Protein AF-A0A821MEV3-F1 (afdb_monomer_lite)

Radius of gyration: 13.6 Å; chains: 1; bounding box: 33×26×45 Å

Foldseek 3Di:
DDDPPPDDDDAQWDDDDPKTKHKFQAFLADDPQKDFAAPVVCAVCQVVLAQGWHPPHAHPDFFERGPDQFGQWGAAPVAPHSHTDDHPTTIDGCHNNRHRHHDIDNRHTYMMMGD

Sequence (115 aa):
TSAEITKKCPLNEVLYQTHCYYLDGVGGECPYGHSLGSEMVLSLIANSFMGLNYKTSISGNCCVVTSEKYSNYGINSVDQCNKQGPFTSVPSYNGGGCRNHTTKHPRQLTFCMSN

Structure (mmCIF, N/CA/C/O backbone):
data_AF-A0A821MEV3-F1
#
_entry.id   AF-A0A821MEV3-F1
#
loop_
_atom_site.group_PDB
_atom_site.id
_atom_site.type_symbol
_atom_site.label_atom_id
_atom_site.label_alt_id
_atom_site.label_comp_id
_atom_site.label_asym_id
_atom_site.label_entity_id
_atom_site.label_seq_id
_atom_site.pdbx_PDB_ins_code
_atom_site.Cartn_x
_atom_site.Cartn_y
_atom_site.Cartn_z
_atom_site.occupancy
_atom_site.B_iso_or_equiv
_atom_site.auth_seq_id
_atom_site.auth_comp_id
_atom_site.auth_asym_id
_atom_site.auth_atom_id
_atom_site.pdbx_PDB_model_num
ATOM 1 N N . THR A 1 1 ? -20.241 -4.501 33.750 1.00 45.28 1 THR A N 1
ATOM 2 C CA . THR A 1 1 ? -19.357 -5.264 32.846 1.00 45.28 1 THR A CA 1
ATOM 3 C C . THR A 1 1 ? -19.503 -4.647 31.475 1.00 45.28 1 THR A C 1
ATOM 5 O O . THR A 1 1 ? -20.523 -4.856 30.834 1.00 45.28 1 THR A O 1
ATOM 8 N N . SER A 1 2 ? -18.597 -3.748 31.099 1.00 45.00 2 SER A N 1
ATOM 9 C CA . SER A 1 2 ? -18.701 -3.016 29.833 1.00 45.00 2 SER A CA 1
ATOM 10 C C . SER A 1 2 ? -18.232 -3.928 28.707 1.00 45.00 2 SER A C 1
ATOM 12 O O . SER A 1 2 ? -17.103 -4.406 28.745 1.00 45.00 2 SER A O 1
ATOM 14 N N . ALA A 1 3 ? -19.110 -4.221 27.752 1.00 51.47 3 ALA A N 1
ATOM 15 C CA . ALA A 1 3 ? -18.745 -4.965 26.557 1.00 51.47 3 ALA A CA 1
ATOM 16 C C . ALA A 1 3 ? -17.746 -4.128 25.746 1.00 51.47 3 ALA A C 1
ATOM 18 O O . ALA A 1 3 ? -18.096 -3.051 25.262 1.00 51.47 3 ALA A O 1
ATOM 19 N N . GLU A 1 4 ? -16.507 -4.600 25.608 1.00 55.94 4 GLU A N 1
ATOM 20 C CA . GLU A 1 4 ? -15.604 -4.097 24.576 1.00 55.94 4 GLU A CA 1
ATOM 21 C C . GLU A 1 4 ? -16.243 -4.408 23.224 1.00 55.94 4 GLU A C 1
ATOM 23 O O . GLU A 1 4 ? -16.258 -5.550 22.763 1.00 55.94 4 GLU A O 1
ATOM 28 N N . ILE A 1 5 ? -16.819 -3.389 22.590 1.00 58.12 5 ILE A N 1
ATOM 29 C CA . ILE A 1 5 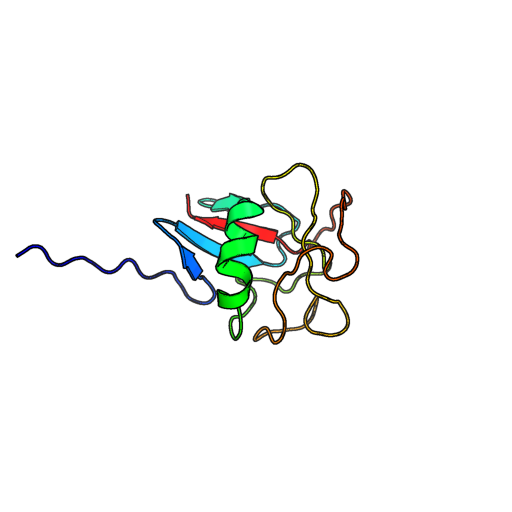? -17.195 -3.462 21.183 1.00 58.12 5 ILE A CA 1
ATOM 30 C C . ILE A 1 5 ? -15.879 -3.636 20.428 1.00 58.12 5 ILE A C 1
ATOM 32 O O . ILE A 1 5 ? -15.136 -2.674 20.239 1.00 58.12 5 ILE A O 1
ATOM 36 N N . THR A 1 6 ? -15.550 -4.870 20.042 1.00 66.62 6 THR A N 1
ATOM 37 C CA . THR A 1 6 ? -14.369 -5.148 19.227 1.00 66.62 6 THR A CA 1
ATOM 38 C C . THR A 1 6 ? -14.527 -4.376 17.921 1.00 66.62 6 THR A C 1
ATOM 40 O O . THR A 1 6 ? -15.353 -4.741 17.080 1.00 66.62 6 THR A O 1
ATOM 43 N N . LYS A 1 7 ? -13.786 -3.272 17.764 1.00 76.50 7 LYS A N 1
ATOM 44 C CA . LYS A 1 7 ? -13.789 -2.483 16.531 1.00 76.50 7 LYS A CA 1
ATOM 45 C C . LYS A 1 7 ? -13.411 -3.423 15.389 1.00 76.50 7 LYS A C 1
ATOM 47 O O . LYS A 1 7 ? -12.334 -4.007 15.404 1.00 76.50 7 LYS A O 1
ATOM 52 N N . LYS A 1 8 ? -14.310 -3.610 14.425 1.00 88.06 8 LYS A N 1
ATOM 53 C CA . LYS A 1 8 ? -14.033 -4.387 13.214 1.00 88.06 8 LYS A CA 1
ATOM 54 C C . LYS A 1 8 ? -13.806 -3.427 12.064 1.00 88.06 8 LYS A C 1
ATOM 56 O O . LYS A 1 8 ? -14.611 -2.521 11.855 1.00 88.06 8 LYS A O 1
ATOM 61 N N . CYS A 1 9 ? -12.723 -3.644 11.331 1.00 94.50 9 CYS A N 1
ATOM 62 C CA . CYS A 1 9 ? -12.511 -2.945 10.079 1.00 94.50 9 CYS A CA 1
ATOM 63 C C . CYS A 1 9 ? -13.374 -3.562 8.969 1.00 94.50 9 CYS A C 1
ATOM 65 O O . CYS A 1 9 ? -13.687 -4.757 9.027 1.00 94.50 9 CYS A O 1
ATOM 67 N N . PRO A 1 10 ? -13.787 -2.763 7.975 1.00 95.00 10 PRO A N 1
ATOM 68 C CA . PRO A 1 10 ? -14.448 -3.264 6.779 1.00 95.00 10 PRO A CA 1
ATOM 69 C C . PRO A 1 10 ? -13.617 -4.303 6.007 1.00 95.00 10 PRO A C 1
ATOM 71 O O . PRO A 1 10 ? -12.432 -4.514 6.258 1.00 95.00 10 PRO A O 1
ATOM 74 N N . LEU A 1 11 ? -14.244 -4.934 5.009 1.00 95.38 11 LEU A N 1
ATOM 75 C CA . LEU A 1 11 ? -13.575 -5.883 4.116 1.00 95.38 11 LEU A CA 1
ATOM 76 C C . LEU A 1 11 ? -12.337 -5.257 3.446 1.00 95.38 11 LEU A C 1
ATOM 78 O O . LEU A 1 11 ? -12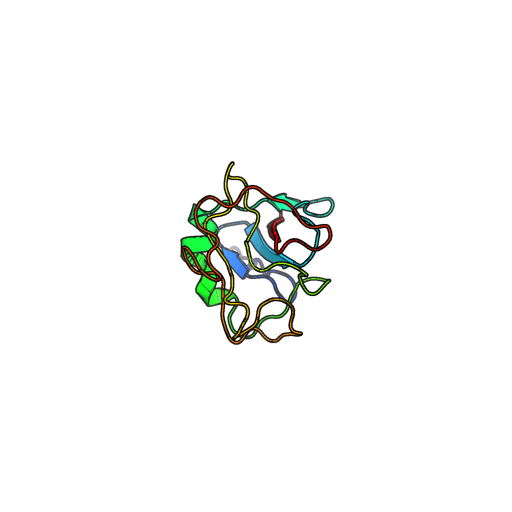.393 -4.103 3.005 1.00 95.38 11 LEU A O 1
ATOM 82 N N . ASN A 1 12 ? -11.281 -6.070 3.310 1.00 97.25 12 ASN A N 1
ATOM 83 C CA . ASN A 1 12 ? -9.972 -5.716 2.744 1.00 97.25 12 ASN A CA 1
ATOM 84 C C . ASN A 1 12 ? -9.184 -4.675 3.553 1.00 97.25 12 ASN A C 1
ATOM 86 O O . ASN A 1 12 ? -8.305 -4.007 3.015 1.00 97.25 12 ASN A O 1
ATOM 90 N N . GLU A 1 13 ? -9.484 -4.549 4.844 1.00 97.69 13 GLU A N 1
ATOM 91 C CA . GLU A 1 13 ? -8.773 -3.655 5.750 1.00 97.69 13 GLU A CA 1
ATOM 92 C C . GLU A 1 13 ? -8.190 -4.422 6.940 1.00 97.69 13 GLU A C 1
ATOM 94 O O . GLU A 1 13 ? -8.730 -5.435 7.386 1.00 97.69 13 GLU A O 1
ATOM 99 N N . VAL A 1 14 ? -7.089 -3.905 7.475 1.00 97.25 14 VAL A N 1
ATOM 100 C CA . VAL A 1 14 ? -6.387 -4.438 8.642 1.00 97.25 14 VAL A CA 1
ATOM 101 C C . VAL A 1 14 ? -6.565 -3.465 9.802 1.00 97.25 14 VAL A C 1
ATOM 103 O O . VAL A 1 14 ? -6.231 -2.287 9.680 1.00 97.25 14 VAL A O 1
ATOM 106 N N . LEU A 1 15 ? -7.064 -3.958 10.939 1.00 96.94 15 LEU A N 1
ATOM 107 C CA . LEU A 1 15 ? -7.083 -3.188 12.182 1.00 96.94 15 LEU A CA 1
ATOM 108 C C . LEU A 1 15 ? -5.681 -3.161 12.787 1.00 96.94 15 LEU A C 1
ATOM 110 O O . LEU A 1 15 ? -5.105 -4.213 13.066 1.00 96.94 15 LEU A O 1
ATOM 114 N N . TYR A 1 16 ? -5.171 -1.967 13.062 1.00 96.75 16 TYR A N 1
ATOM 115 C CA . TYR A 1 16 ? -3.980 -1.792 13.881 1.00 96.75 16 TYR A CA 1
ATOM 116 C C . TYR A 1 16 ? -4.162 -0.596 14.808 1.00 96.75 16 TYR A C 1
ATOM 118 O O . TYR A 1 16 ? -4.474 0.512 14.368 1.00 96.75 16 TYR A O 1
ATOM 126 N N . GLN A 1 17 ? -3.998 -0.835 16.111 1.00 91.94 17 GLN A N 1
ATOM 127 C CA . GLN A 1 17 ? -4.387 0.115 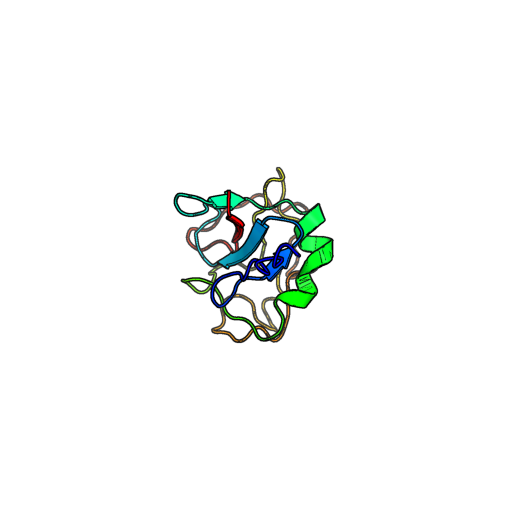17.155 1.00 91.94 17 GLN A CA 1
ATOM 128 C C . GLN A 1 17 ? -5.858 0.541 16.975 1.00 91.94 17 GLN A C 1
ATOM 130 O O . GLN A 1 17 ? -6.753 -0.302 16.955 1.00 91.94 17 GLN A O 1
ATOM 135 N N . THR A 1 18 ? -6.120 1.838 16.835 1.00 92.56 18 THR A N 1
ATOM 136 C CA . THR A 1 18 ? -7.461 2.409 16.690 1.00 92.56 18 THR A CA 1
ATOM 137 C C . THR A 1 18 ? -7.854 2.684 15.243 1.00 92.56 18 THR A C 1
ATOM 139 O O . THR A 1 18 ? -8.949 3.201 15.028 1.00 92.56 18 THR A O 1
ATOM 142 N N . HIS A 1 19 ? -7.028 2.338 14.252 1.00 96.50 19 HIS A N 1
ATOM 143 C CA . HIS A 1 19 ? -7.253 2.690 12.847 1.00 96.50 19 HIS A CA 1
ATOM 144 C C . HIS A 1 19 ? -7.339 1.458 11.944 1.00 96.50 19 HIS A C 1
ATOM 146 O O . HIS A 1 19 ? -6.769 0.404 12.235 1.00 96.50 19 HIS A O 1
ATOM 152 N N . CYS A 1 20 ? -8.069 1.607 10.843 1.00 97.62 20 CYS A N 1
ATOM 153 C CA . CYS A 1 20 ? -8.162 0.615 9.787 1.00 97.62 20 CYS A CA 1
ATOM 154 C C . CYS A 1 20 ? -7.292 1.033 8.609 1.00 97.62 20 CYS A C 1
ATOM 156 O O . CYS A 1 20 ? -7.320 2.191 8.191 1.00 97.62 20 CYS A O 1
ATOM 158 N N . TYR A 1 21 ? -6.516 0.086 8.099 1.00 98.56 21 TYR A N 1
ATOM 159 C CA . TYR A 1 21 ? -5.538 0.322 7.051 1.00 98.56 21 TYR A CA 1
ATOM 160 C C . TYR A 1 21 ? -5.827 -0.539 5.835 1.00 98.56 21 TYR A C 1
ATOM 162 O O . TYR A 1 21 ? -6.255 -1.683 5.976 1.00 98.56 21 TYR A O 1
ATOM 170 N N . TYR A 1 22 ? -5.537 -0.029 4.644 1.00 98.44 22 TYR A N 1
ATOM 171 C CA . TYR A 1 22 ? -5.678 -0.793 3.410 1.00 98.44 22 TYR A CA 1
ATOM 172 C C . TYR A 1 22 ? -4.699 -0.368 2.328 1.00 98.44 22 TYR A C 1
ATOM 174 O O . TYR A 1 22 ? -4.096 0.706 2.373 1.00 98.44 22 TYR A O 1
ATOM 182 N N . LEU A 1 23 ? -4.576 -1.246 1.336 1.00 98.12 23 LEU A N 1
ATOM 183 C CA . LEU A 1 23 ? -3.838 -1.015 0.106 1.00 98.12 23 LEU A CA 1
ATOM 184 C C . LEU A 1 23 ? -4.826 -0.767 -1.032 1.00 98.12 23 LEU A C 1
ATOM 186 O O . LEU A 1 23 ? -5.786 -1.523 -1.206 1.00 98.12 23 LEU A O 1
ATOM 190 N N . ASP A 1 24 ? -4.596 0.284 -1.813 1.00 97.44 24 ASP A N 1
ATOM 191 C CA . ASP A 1 24 ? -5.463 0.618 -2.944 1.00 97.44 24 ASP A CA 1
ATOM 192 C C . ASP A 1 24 ? -4.707 1.264 -4.109 1.00 97.44 24 ASP A C 1
ATOM 194 O O . ASP A 1 24 ? -3.618 1.811 -3.946 1.00 97.44 24 ASP A O 1
ATOM 198 N N . GLY A 1 25 ? -5.281 1.199 -5.306 1.00 96.62 25 GLY A N 1
ATOM 199 C CA . GLY A 1 25 ? -4.730 1.770 -6.536 1.00 96.62 25 GLY A CA 1
ATOM 200 C C . GLY A 1 25 ? -5.180 3.206 -6.807 1.00 96.62 25 GLY A C 1
ATOM 201 O O . GLY A 1 25 ? -5.560 3.503 -7.938 1.00 96.62 25 GLY A O 1
ATOM 202 N N . VAL A 1 26 ? -5.164 4.075 -5.791 1.00 96.50 26 VAL A N 1
ATOM 203 C CA . VAL A 1 26 ? -5.798 5.415 -5.798 1.00 96.50 26 VAL A CA 1
ATOM 204 C C . VAL A 1 26 ? -4.836 6.581 -6.061 1.00 96.50 26 VAL A C 1
ATOM 206 O O . VAL A 1 26 ? -5.129 7.727 -5.748 1.00 96.50 26 VAL A O 1
ATOM 209 N N . GLY A 1 27 ? -3.666 6.323 -6.646 1.00 95.12 27 GLY A N 1
ATOM 210 C CA . GLY A 1 27 ? -2.830 7.415 -7.165 1.00 95.12 27 GLY A CA 1
ATOM 211 C C . GLY A 1 27 ? -2.015 8.177 -6.117 1.00 95.12 27 GLY A C 1
ATOM 212 O O . GLY A 1 27 ? -1.416 9.202 -6.430 1.00 95.12 27 GLY A O 1
ATOM 213 N N . GLY A 1 28 ? -1.925 7.663 -4.891 1.00 94.62 28 GLY A N 1
ATOM 214 C CA . GLY A 1 28 ? -1.205 8.301 -3.791 1.00 94.62 28 GLY A CA 1
ATOM 215 C C . GLY A 1 28 ? -2.063 9.281 -2.995 1.00 94.62 28 GLY A C 1
ATOM 216 O O . GLY A 1 28 ? -1.507 10.046 -2.208 1.00 94.62 28 GLY A O 1
ATOM 217 N N . GLU A 1 29 ? -3.381 9.270 -3.203 1.00 95.38 29 GLU A N 1
ATOM 218 C CA . GLU A 1 29 ? -4.346 10.113 -2.502 1.00 95.38 29 GLU A CA 1
ATOM 219 C C . GLU A 1 29 ? -5.465 9.248 -1.927 1.00 95.38 29 GLU A C 1
ATOM 221 O O . GLU A 1 29 ? -6.170 8.542 -2.646 1.00 95.38 29 GLU A O 1
ATOM 226 N N . CYS A 1 30 ? -5.618 9.282 -0.607 1.00 97.12 30 CYS A N 1
ATOM 227 C CA . CYS A 1 30 ? -6.670 8.528 0.057 1.00 97.12 30 CYS A CA 1
ATOM 228 C C . CYS A 1 30 ? -8.026 9.235 -0.096 1.00 97.12 30 CYS A C 1
ATOM 230 O O . CYS A 1 30 ? -8.083 10.467 -0.062 1.00 97.12 30 CYS A O 1
ATOM 232 N N . PRO A 1 31 ? -9.129 8.479 -0.244 1.00 95.62 31 PRO A N 1
ATOM 233 C CA . PRO A 1 31 ? -10.467 9.051 -0.327 1.00 95.62 31 PRO A CA 1
ATOM 234 C C . PRO A 1 31 ? -10.855 9.780 0.967 1.00 95.62 31 PRO A C 1
ATOM 236 O O . PRO A 1 31 ? -10.238 9.607 2.019 1.00 95.62 31 PRO A O 1
ATOM 239 N N . TYR A 1 32 ? -11.930 10.569 0.903 1.00 95.81 32 TYR A N 1
ATOM 240 C CA . TYR A 1 32 ? -12.458 11.296 2.060 1.00 95.81 32 TYR A CA 1
ATOM 241 C C . TYR A 1 32 ? -12.634 10.391 3.298 1.00 95.81 32 TYR A C 1
ATOM 243 O O . TYR A 1 32 ? -13.017 9.223 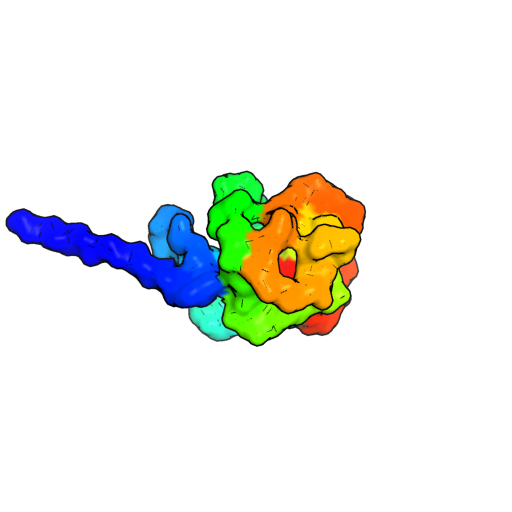3.194 1.00 95.81 32 TYR A O 1
ATOM 251 N N . GLY A 1 33 ? -12.335 10.941 4.479 1.00 95.69 33 GLY A N 1
ATOM 252 C CA . GLY A 1 33 ? -12.336 10.203 5.748 1.00 95.69 33 GLY A CA 1
ATOM 253 C C . GLY A 1 33 ? -11.085 9.352 5.990 1.00 95.69 33 GLY A C 1
ATOM 254 O O . GLY A 1 33 ? -11.002 8.684 7.018 1.00 95.69 33 GLY A O 1
ATOM 255 N N . HIS A 1 34 ? -10.114 9.388 5.075 1.00 97.88 34 HIS A N 1
ATOM 256 C CA . HIS A 1 34 ? -8.857 8.661 5.185 1.00 97.88 34 HIS A CA 1
ATOM 257 C C . HIS A 1 34 ? -7.665 9.583 4.927 1.00 97.88 34 HIS A C 1
ATOM 259 O O . HIS A 1 34 ? -7.787 10.649 4.323 1.00 97.88 34 HIS A O 1
ATOM 265 N N . SER A 1 35 ? -6.498 9.148 5.375 1.00 98.06 35 SER A N 1
ATOM 266 C CA . SER A 1 35 ? -5.211 9.800 5.154 1.00 98.06 35 SER A CA 1
ATOM 267 C C . SER A 1 35 ? -4.146 8.755 4.826 1.00 98.06 35 SER A C 1
ATOM 269 O O . SER A 1 35 ? -4.376 7.553 4.965 1.00 98.06 35 SER A O 1
ATOM 271 N N . LEU A 1 36 ? -2.987 9.197 4.335 1.00 98.19 36 LEU A N 1
ATOM 272 C CA . LEU A 1 36 ? -1.867 8.292 4.085 1.00 98.19 36 LEU A CA 1
ATOM 273 C C . LEU A 1 36 ? -1.380 7.695 5.408 1.00 98.19 36 LEU A C 1
ATOM 275 O O . LEU A 1 36 ? -1.105 8.425 6.360 1.00 98.19 36 LEU A O 1
ATOM 279 N N . GLY A 1 37 ? -1.252 6.371 5.452 1.00 98.06 37 GLY A N 1
ATOM 280 C CA . GLY A 1 37 ? -0.626 5.684 6.576 1.00 98.06 37 GLY A CA 1
ATOM 281 C C . GLY A 1 37 ? 0.892 5.871 6.562 1.00 98.06 37 GLY A C 1
ATOM 282 O O . GLY A 1 37 ? 1.486 6.129 5.512 1.00 98.06 37 GLY A O 1
ATOM 283 N N . SER A 1 38 ? 1.531 5.721 7.721 1.00 97.88 38 SER A N 1
ATOM 284 C CA . SER A 1 38 ? 2.988 5.813 7.827 1.00 97.88 38 SER A CA 1
ATOM 285 C C . SER A 1 38 ? 3.693 4.538 7.376 1.00 97.88 38 SER A C 1
ATOM 287 O O . SER A 1 38 ? 3.187 3.422 7.520 1.00 97.88 38 SER A O 1
ATOM 289 N N . GLU A 1 39 ? 4.908 4.703 6.872 1.00 97.25 39 GLU A N 1
ATOM 290 C CA . GLU A 1 39 ? 5.815 3.629 6.485 1.00 97.25 39 GLU A CA 1
ATOM 291 C C . GLU A 1 39 ? 6.161 2.741 7.687 1.00 97.25 39 GLU A C 1
ATOM 293 O O . GLU A 1 39 ? 6.231 1.517 7.567 1.00 97.25 39 GLU A O 1
ATOM 298 N N . MET A 1 40 ? 6.299 3.343 8.875 1.00 97.69 40 MET A N 1
ATOM 299 C CA . MET A 1 40 ? 6.513 2.596 10.114 1.00 97.69 40 MET A CA 1
ATOM 300 C C . MET A 1 40 ? 5.361 1.626 10.383 1.00 97.69 40 MET A C 1
ATOM 302 O O . MET A 1 40 ? 5.613 0.450 10.639 1.00 97.69 40 MET A O 1
ATOM 306 N N . VAL A 1 41 ? 4.105 2.080 10.301 1.00 98.44 41 VAL A N 1
ATOM 307 C CA . VAL A 1 41 ? 2.957 1.188 10.511 1.00 98.44 41 VAL A CA 1
ATOM 308 C C . VAL A 1 41 ? 2.896 0.137 9.411 1.00 98.44 41 VAL A C 1
ATOM 310 O O . VAL A 1 41 ? 2.750 -1.041 9.730 1.00 98.44 41 VAL A O 1
ATOM 313 N N . LEU A 1 42 ? 3.096 0.524 8.146 1.00 98.50 42 LEU A N 1
ATOM 314 C CA . LEU A 1 42 ? 3.148 -0.422 7.029 1.00 98.50 42 LEU A CA 1
ATOM 315 C C . LEU A 1 42 ? 4.141 -1.560 7.302 1.00 98.50 42 LEU A C 1
ATOM 317 O O . LEU A 1 42 ? 3.789 -2.720 7.121 1.00 98.50 42 LEU A O 1
ATOM 321 N N . SER A 1 43 ? 5.340 -1.251 7.808 1.00 98.00 43 SER A N 1
ATOM 322 C CA . SER A 1 43 ? 6.358 -2.259 8.138 1.00 98.00 43 SER A CA 1
ATOM 323 C C . SER A 1 43 ? 5.907 -3.278 9.193 1.00 98.00 43 SER A C 1
ATOM 325 O O . SER A 1 43 ? 6.315 -4.437 9.148 1.00 98.00 43 SER A O 1
ATOM 327 N N . LEU A 1 44 ? 5.037 -2.863 10.119 1.00 98.38 44 LEU A N 1
ATOM 328 C CA . LEU A 1 44 ? 4.548 -3.694 11.218 1.00 98.38 44 LEU A CA 1
ATOM 329 C C . LEU A 1 44 ? 3.380 -4.585 10.787 1.00 98.38 44 LEU A C 1
ATOM 331 O O . LEU A 1 44 ? 3.225 -5.684 11.316 1.00 98.38 44 LEU A O 1
ATOM 335 N N . ILE A 1 45 ? 2.561 -4.119 9.838 1.00 98.25 45 ILE A N 1
ATOM 336 C CA . ILE A 1 45 ? 1.309 -4.789 9.459 1.00 98.25 45 ILE A CA 1
ATOM 337 C C . ILE A 1 45 ? 1.275 -5.306 8.024 1.00 98.25 45 ILE A C 1
ATOM 339 O O . ILE A 1 45 ? 0.258 -5.860 7.619 1.00 98.25 45 ILE A O 1
ATOM 343 N N . ALA A 1 46 ? 2.357 -5.161 7.252 1.00 97.94 46 ALA A N 1
ATOM 344 C CA . ALA A 1 46 ? 2.399 -5.561 5.846 1.00 97.94 46 ALA A CA 1
ATOM 345 C C . ALA A 1 46 ? 1.901 -6.998 5.635 1.00 97.94 46 ALA A C 1
ATOM 347 O O . ALA A 1 46 ? 1.024 -7.225 4.808 1.00 97.94 46 ALA A O 1
ATOM 348 N N . ASN A 1 47 ? 2.389 -7.956 6.432 1.00 97.69 47 ASN A N 1
ATOM 349 C CA . ASN A 1 47 ? 1.994 -9.367 6.332 1.00 97.69 47 ASN A CA 1
ATOM 350 C C . ASN A 1 47 ? 0.503 -9.614 6.602 1.00 97.69 47 ASN A C 1
ATOM 352 O O . ASN A 1 47 ? -0.053 -10.581 6.085 1.00 97.69 47 ASN A O 1
ATOM 356 N N . SER A 1 48 ? -0.170 -8.737 7.347 1.00 98.06 48 SER A N 1
ATOM 357 C CA . SER A 1 48 ? -1.606 -8.849 7.620 1.00 98.06 48 SER A CA 1
ATOM 358 C C . SER A 1 48 ? -2.473 -8.603 6.381 1.00 98.06 48 SER A C 1
ATOM 360 O O . SER A 1 48 ? -3.657 -8.925 6.400 1.00 98.06 48 SER A O 1
ATOM 362 N N . PHE A 1 49 ? -1.906 -8.058 5.298 1.00 97.56 49 PHE A N 1
ATOM 363 C CA . PHE A 1 49 ? -2.605 -7.917 4.019 1.00 97.56 49 PHE A CA 1
ATOM 364 C C . PHE A 1 49 ? -2.648 -9.209 3.197 1.00 97.56 49 PHE A C 1
ATOM 366 O O . PHE A 1 49 ? -3.348 -9.259 2.187 1.00 97.56 49 PHE A O 1
ATOM 373 N N . MET A 1 50 ? -1.936 -10.264 3.600 1.00 97.50 50 MET A N 1
ATOM 374 C CA . MET A 1 50 ? -1.955 -11.532 2.875 1.00 97.50 50 MET A CA 1
ATOM 375 C C . MET A 1 50 ? -3.359 -12.127 2.797 1.00 97.50 50 MET A C 1
ATOM 377 O O . MET A 1 50 ? -4.074 -12.198 3.792 1.00 97.50 50 MET A O 1
ATOM 381 N N . GLY A 1 51 ? -3.761 -12.547 1.597 1.00 96.81 51 GLY A N 1
ATOM 382 C CA . GLY A 1 51 ? -5.101 -13.074 1.348 1.00 96.81 51 GLY A CA 1
ATOM 383 C C . GLY A 1 51 ? -6.199 -12.011 1.209 1.00 96.81 51 GLY A C 1
ATOM 384 O O . GLY A 1 51 ? -7.316 -12.360 0.830 1.00 96.81 51 GLY A O 1
ATOM 385 N N . LEU A 1 52 ? -5.915 -10.728 1.465 1.00 97.38 52 LEU A N 1
ATOM 386 C CA . LEU A 1 52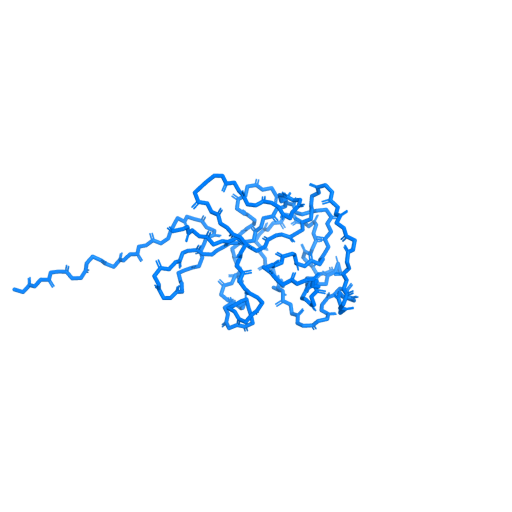 ? -6.857 -9.627 1.224 1.00 97.38 52 LEU A CA 1
ATOM 387 C C . LEU A 1 52 ? -6.779 -9.140 -0.226 1.00 97.38 52 LEU A C 1
ATOM 389 O O . LEU A 1 52 ? -5.904 -9.545 -0.981 1.00 97.38 52 LEU A O 1
ATOM 393 N N . ASN A 1 53 ? -7.691 -8.266 -0.640 1.00 97.56 53 ASN A N 1
ATOM 394 C CA . ASN A 1 53 ? -7.639 -7.616 -1.951 1.00 97.56 53 ASN A CA 1
ATOM 395 C C . ASN A 1 53 ? -7.308 -6.128 -1.813 1.00 97.56 53 ASN A C 1
ATOM 397 O O . ASN A 1 53 ? -7.334 -5.571 -0.718 1.00 97.56 53 ASN A O 1
ATOM 401 N N . TYR A 1 54 ? -7.068 -5.469 -2.947 1.00 97.19 54 TYR A N 1
ATOM 402 C CA . TYR A 1 54 ? -7.165 -4.013 -3.024 1.00 97.19 54 TYR A CA 1
ATOM 403 C C . TYR A 1 54 ? -8.530 -3.542 -2.513 1.00 97.19 54 TYR A C 1
ATOM 405 O O . TYR A 1 54 ? -9.541 -4.228 -2.706 1.00 97.19 54 TYR A O 1
ATOM 413 N N . LYS A 1 55 ? -8.571 -2.365 -1.883 1.00 96.75 55 LYS A N 1
ATOM 414 C CA . LYS A 1 55 ? -9.817 -1.845 -1.314 1.00 96.75 55 LYS A CA 1
ATOM 415 C C . LYS A 1 55 ? -10.872 -1.561 -2.380 1.00 96.75 55 LYS A C 1
ATOM 417 O O . LYS A 1 55 ? -12.017 -1.978 -2.205 1.00 96.75 55 LYS A O 1
ATOM 422 N N . THR A 1 56 ? -10.500 -0.876 -3.462 1.00 96.00 56 THR A N 1
ATOM 423 C CA . THR A 1 56 ? -11.432 -0.515 -4.541 1.00 96.00 56 THR A CA 1
ATOM 424 C C . THR A 1 56 ? -10.880 -0.826 -5.927 1.00 96.00 56 THR A C 1
ATOM 426 O O . THR A 1 56 ? -11.608 -1.315 -6.787 1.00 96.00 56 THR A O 1
ATOM 429 N N . SER A 1 57 ? -9.593 -0.567 -6.150 1.00 95.94 57 SER A N 1
ATOM 430 C CA . SER A 1 57 ? -8.975 -0.529 -7.468 1.00 95.94 57 SER A CA 1
ATOM 431 C C . SER A 1 57 ? -7.593 -1.164 -7.431 1.00 95.94 57 SER A C 1
ATOM 433 O O . SER A 1 57 ? -6.770 -0.870 -6.572 1.00 95.94 57 SER A O 1
ATOM 435 N N . ILE A 1 58 ? -7.289 -2.002 -8.421 1.00 96.75 58 ILE A N 1
ATOM 436 C CA . ILE A 1 58 ? -5.942 -2.572 -8.585 1.00 96.75 58 ILE A CA 1
ATOM 437 C C . ILE A 1 58 ? -4.932 -1.426 -8.809 1.00 96.75 58 ILE A C 1
ATOM 439 O O . ILE A 1 58 ? -5.261 -0.427 -9.455 1.00 96.75 58 ILE A O 1
ATOM 443 N N . SER A 1 59 ? -3.708 -1.533 -8.300 1.00 95.56 59 SER A N 1
ATOM 444 C CA . SER A 1 59 ? -2.661 -0.547 -8.600 1.00 95.56 59 SER A CA 1
ATOM 445 C C . SER A 1 59 ? -2.188 -0.631 -10.059 1.00 95.56 59 SER A C 1
ATOM 447 O O . SER A 1 59 ? -2.396 -1.623 -10.750 1.00 95.56 59 SER A O 1
ATOM 449 N N . GLY A 1 60 ? -1.549 0.430 -10.541 1.00 94.00 60 GLY A N 1
ATOM 450 C CA . GLY A 1 60 ? -0.797 0.478 -11.798 1.00 94.00 60 GLY A CA 1
ATOM 451 C C . GLY A 1 60 ? 0.712 0.661 -11.594 1.00 94.00 60 GLY A C 1
ATOM 452 O O . GLY A 1 60 ? 1.467 0.648 -12.562 1.00 94.00 60 GLY A O 1
ATOM 453 N N . ASN A 1 61 ? 1.168 0.824 -10.350 1.00 94.31 61 ASN A N 1
ATOM 454 C CA . ASN A 1 61 ? 2.578 0.870 -9.974 1.00 94.31 61 ASN A CA 1
ATOM 455 C C . ASN A 1 61 ? 2.801 0.078 -8.676 1.00 94.31 61 ASN A C 1
ATOM 457 O O . ASN A 1 61 ? 1.876 -0.102 -7.885 1.00 94.31 61 ASN A O 1
ATOM 461 N N . CYS A 1 62 ? 4.032 -0.380 -8.476 1.00 95.00 62 CYS A N 1
ATOM 462 C CA . CYS A 1 62 ? 4.410 -1.288 -7.403 1.00 95.00 62 CYS A CA 1
ATOM 463 C C . CYS A 1 62 ? 4.900 -0.617 -6.124 1.00 95.00 62 CYS A C 1
ATOM 465 O O . CYS A 1 62 ? 4.922 -1.272 -5.085 1.00 95.00 62 CYS A O 1
ATOM 467 N N . CYS A 1 63 ? 5.288 0.653 -6.180 1.00 96.75 63 CYS A N 1
ATOM 468 C CA . CYS A 1 63 ? 5.781 1.383 -5.022 1.00 96.75 63 CYS A CA 1
ATOM 469 C C . CYS A 1 63 ? 4.620 1.879 -4.170 1.00 96.75 63 CYS A C 1
ATOM 471 O O . CYS A 1 63 ? 3.629 2.387 -4.686 1.00 96.75 63 CYS A O 1
ATOM 473 N N . VAL A 1 64 ? 4.728 1.737 -2.856 1.00 97.56 64 VAL A N 1
ATOM 474 C CA . VAL A 1 64 ? 3.682 2.177 -1.938 1.00 97.56 64 VAL A CA 1
ATOM 475 C C . VAL A 1 64 ? 3.903 3.638 -1.593 1.00 97.56 64 VAL A C 1
ATOM 477 O O . VAL A 1 64 ? 4.946 3.997 -1.050 1.00 97.56 64 VAL A O 1
ATOM 480 N N . VAL A 1 65 ? 2.928 4.491 -1.888 1.00 97.50 65 VAL A N 1
ATOM 481 C CA . VAL A 1 65 ? 2.889 5.839 -1.316 1.00 97.50 65 VAL A CA 1
ATOM 482 C C . VAL A 1 65 ? 2.356 5.752 0.107 1.00 97.50 65 VAL A C 1
ATOM 484 O O . VAL A 1 65 ? 1.284 5.194 0.349 1.00 97.50 65 VAL A O 1
ATOM 487 N N . THR A 1 66 ? 3.136 6.308 1.024 1.00 97.50 66 THR A N 1
ATOM 488 C CA . THR A 1 66 ? 2.849 6.459 2.451 1.00 97.50 66 THR A CA 1
ATOM 489 C C . THR A 1 66 ? 2.922 7.947 2.810 1.00 97.50 66 THR A C 1
ATOM 491 O O . THR A 1 66 ? 3.099 8.795 1.933 1.00 97.50 66 THR A O 1
ATOM 494 N N . SER A 1 67 ? 2.767 8.292 4.087 1.00 97.19 67 SER A N 1
ATOM 495 C CA . SER A 1 67 ? 2.845 9.679 4.574 1.00 97.19 67 SER A CA 1
ATOM 496 C C . SER A 1 67 ? 4.231 10.330 4.426 1.00 97.19 67 SER A C 1
ATOM 498 O O . SER A 1 67 ? 4.383 11.544 4.560 1.00 97.19 67 SER A O 1
ATOM 500 N N . GLU A 1 68 ? 5.255 9.523 4.176 1.00 95.75 68 GLU A N 1
ATOM 501 C CA . GLU A 1 68 ? 6.649 9.916 4.093 1.00 95.75 68 GLU A CA 1
ATOM 502 C C . GLU A 1 68 ? 6.995 10.530 2.730 1.00 95.75 68 GLU A C 1
ATOM 504 O O . GLU A 1 68 ? 6.343 10.308 1.711 1.00 95.75 68 GLU A O 1
ATOM 509 N N . LYS A 1 69 ? 8.085 11.310 2.702 1.00 91.50 69 LYS A N 1
ATOM 510 C CA . LYS A 1 69 ? 8.553 12.002 1.489 1.00 91.50 69 LYS A CA 1
ATOM 511 C C . LYS A 1 69 ? 8.890 11.043 0.341 1.00 91.50 69 LYS A C 1
ATOM 513 O O . LYS A 1 69 ? 8.762 11.419 -0.823 1.00 91.50 69 LYS A O 1
ATOM 518 N N . TYR A 1 70 ? 9.385 9.856 0.670 1.00 94.38 70 TYR A N 1
ATOM 519 C CA . TYR A 1 70 ? 9.823 8.858 -0.292 1.00 94.38 70 TYR A CA 1
ATOM 520 C C . TYR A 1 70 ? 9.014 7.586 -0.095 1.00 94.38 70 TYR A C 1
ATOM 522 O O . TYR A 1 70 ? 8.827 7.154 1.037 1.00 94.38 70 TYR A O 1
ATOM 530 N N . SER A 1 71 ? 8.612 6.952 -1.190 1.00 93.94 71 SER A N 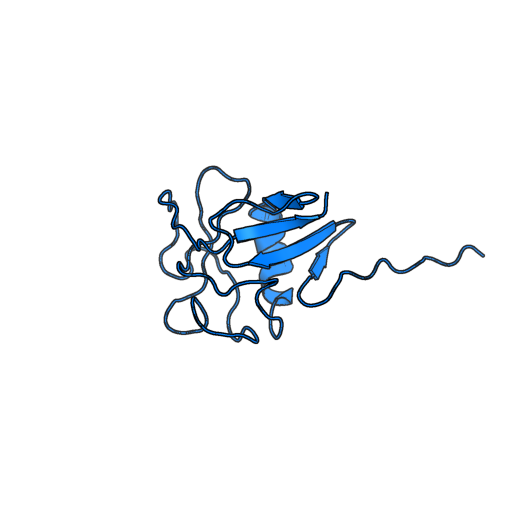1
ATOM 531 C CA . SER A 1 71 ? 8.202 5.555 -1.149 1.00 93.94 71 SER A CA 1
ATOM 532 C C . SER A 1 71 ? 9.458 4.713 -0.971 1.00 93.94 71 SER A C 1
ATOM 534 O O . SER A 1 71 ? 10.383 4.863 -1.761 1.00 93.94 71 SER A O 1
ATOM 536 N N . ASN A 1 72 ? 9.516 3.853 0.047 1.00 97.31 72 ASN A N 1
ATOM 537 C CA . ASN A 1 72 ? 10.594 2.860 0.190 1.00 97.31 72 ASN A CA 1
ATOM 538 C C . ASN A 1 72 ? 10.103 1.417 0.108 1.00 97.31 72 ASN A C 1
ATOM 540 O O . ASN A 1 72 ? 10.905 0.498 -0.060 1.00 97.31 72 ASN A O 1
ATOM 544 N N . TYR A 1 73 ? 8.794 1.217 0.234 1.00 97.56 73 TYR A N 1
ATOM 545 C CA . TYR A 1 73 ? 8.156 -0.088 0.183 1.00 97.56 73 TYR A CA 1
ATOM 546 C C . TYR A 1 73 ? 7.529 -0.310 -1.183 1.00 97.56 73 TYR A C 1
ATOM 548 O O . TYR A 1 73 ? 7.115 0.632 -1.859 1.00 97.56 73 TYR A O 1
ATOM 556 N N . GLY A 1 74 ? 7.421 -1.570 -1.573 1.00 96.88 74 GLY A N 1
ATOM 557 C CA . GLY A 1 74 ? 6.710 -1.949 -2.780 1.00 96.88 74 GLY A CA 1
ATOM 558 C C . GLY A 1 74 ? 6.348 -3.420 -2.795 1.00 96.88 74 GLY A C 1
ATOM 559 O O . GLY A 1 74 ? 6.831 -4.202 -1.979 1.00 96.88 74 GLY A O 1
ATOM 560 N N . ILE A 1 75 ? 5.480 -3.794 -3.726 1.00 95.38 75 ILE A N 1
ATOM 561 C CA . ILE A 1 75 ? 5.145 -5.189 -4.016 1.00 95.38 75 ILE A CA 1
ATOM 562 C C . ILE A 1 75 ? 5.912 -5.590 -5.272 1.00 95.38 75 ILE A C 1
ATOM 564 O O . ILE A 1 75 ? 5.866 -4.881 -6.270 1.00 95.38 75 ILE A O 1
ATOM 568 N N . ASN A 1 76 ? 6.610 -6.722 -5.265 1.00 87.19 76 ASN A N 1
ATOM 569 C CA . ASN A 1 76 ? 7.312 -7.177 -6.463 1.00 87.19 76 ASN A CA 1
ATOM 570 C C . ASN A 1 76 ? 6.326 -7.365 -7.643 1.00 87.19 76 ASN A C 1
ATOM 572 O O . ASN A 1 76 ? 5.267 -7.983 -7.489 1.00 87.19 76 ASN A O 1
ATOM 576 N N . SER A 1 77 ? 6.669 -6.811 -8.813 1.00 75.50 77 SER A N 1
ATOM 577 C CA . SER A 1 77 ? 5.855 -6.840 -10.041 1.00 75.50 77 SER A CA 1
ATOM 578 C C . SER A 1 77 ? 5.591 -8.253 -10.551 1.00 75.50 77 SER A C 1
ATOM 580 O O . SER A 1 77 ? 4.526 -8.523 -11.106 1.00 75.50 77 SER A O 1
ATOM 582 N N . VAL A 1 78 ? 6.537 -9.167 -10.331 1.00 80.12 78 VAL A N 1
ATOM 583 C CA . VAL A 1 78 ? 6.409 -10.565 -10.755 1.00 80.12 78 VAL A CA 1
ATOM 584 C C . VAL A 1 78 ? 5.357 -11.303 -9.929 1.00 80.12 78 VAL A C 1
ATOM 586 O O . VAL A 1 78 ? 4.668 -12.173 -10.463 1.00 80.12 78 VAL A O 1
ATOM 589 N N . ASP A 1 79 ? 5.154 -10.902 -8.676 1.00 83.25 79 ASP A N 1
ATOM 590 C CA . ASP A 1 79 ? 4.322 -11.639 -7.731 1.00 83.25 79 ASP A CA 1
ATOM 591 C C . ASP A 1 79 ? 2.860 -11.185 -7.829 1.00 83.25 79 ASP A C 1
ATOM 593 O O . ASP A 1 79 ? 2.031 -11.880 -8.422 1.00 83.25 79 ASP A O 1
ATOM 597 N N . GLN A 1 80 ? 2.554 -9.984 -7.329 1.00 89.19 80 GLN A N 1
ATOM 598 C CA . GLN A 1 80 ? 1.176 -9.556 -7.064 1.00 89.19 80 GLN A CA 1
ATOM 599 C C . GLN A 1 80 ? 0.856 -8.117 -7.495 1.00 89.19 80 GLN A C 1
ATOM 601 O O . GLN A 1 80 ? -0.311 -7.780 -7.705 1.00 89.19 80 GLN A O 1
ATOM 606 N N . CYS A 1 81 ? 1.864 -7.257 -7.637 1.00 91.81 81 CYS A N 1
ATOM 607 C CA . CYS A 1 81 ? 1.637 -5.869 -8.025 1.00 91.81 81 CYS A CA 1
ATOM 608 C C . CYS A 1 81 ? 0.909 -5.787 -9.377 1.00 91.81 81 CYS A C 1
ATOM 610 O O . CYS A 1 81 ? 1.233 -6.511 -10.317 1.00 91.81 81 CYS A O 1
ATOM 612 N N . ASN A 1 82 ? -0.071 -4.884 -9.469 1.00 94.25 82 ASN A N 1
ATOM 613 C CA . ASN A 1 82 ? -0.891 -4.639 -10.661 1.00 94.25 82 ASN A CA 1
ATOM 614 C C . ASN A 1 82 ? -1.736 -5.838 -11.124 1.00 94.25 82 ASN A C 1
ATOM 616 O O . ASN A 1 82 ? -2.276 -5.826 -12.231 1.00 94.25 82 ASN A O 1
ATOM 620 N N . LYS A 1 83 ? -1.883 -6.864 -10.282 1.00 95.12 83 LYS A N 1
ATOM 621 C CA . LYS A 1 83 ? -2.744 -8.021 -10.533 1.00 95.12 83 LYS A CA 1
ATOM 622 C C . LYS A 1 83 ? -3.940 -7.984 -9.599 1.00 95.12 83 LYS A C 1
ATOM 624 O O . LYS A 1 83 ? -3.864 -7.434 -8.504 1.00 95.12 83 LYS A O 1
ATOM 629 N N . GLN A 1 84 ? -5.045 -8.587 -10.020 1.00 93.81 84 GLN A N 1
ATOM 630 C CA . GLN A 1 84 ? -6.180 -8.790 -9.128 1.00 93.81 84 GLN A CA 1
ATOM 631 C C . GLN A 1 84 ? -5.746 -9.629 -7.917 1.00 93.81 84 GLN A C 1
ATOM 633 O O . GLN A 1 84 ? -4.872 -10.491 -8.033 1.00 93.81 84 GLN A O 1
ATOM 638 N N . GLY A 1 85 ? -6.316 -9.327 -6.750 1.00 89.75 85 GLY A N 1
ATOM 639 C CA . GLY A 1 85 ? -6.099 -10.132 -5.554 1.00 89.75 85 GLY A CA 1
ATOM 640 C C . GLY A 1 85 ? -6.848 -11.477 -5.606 1.00 89.75 85 GLY A C 1
ATOM 641 O O . GLY A 1 85 ? -7.492 -11.791 -6.613 1.00 89.75 85 GLY A O 1
ATOM 642 N N . PRO A 1 86 ? -6.794 -12.269 -4.523 1.00 95.81 86 PRO A N 1
ATOM 643 C CA . PRO A 1 86 ? -6.196 -11.920 -3.236 1.00 95.81 86 PRO A CA 1
ATOM 644 C C . PRO A 1 86 ? -4.669 -11.816 -3.296 1.00 95.81 86 PRO A C 1
ATOM 646 O O . PRO A 1 86 ? -4.030 -12.462 -4.119 1.00 95.81 86 PRO A O 1
ATOM 649 N N . PHE A 1 87 ? -4.093 -10.997 -2.420 1.00 96.25 87 PHE A N 1
ATOM 650 C CA . PHE A 1 87 ? -2.662 -10.767 -2.337 1.00 96.25 87 PHE A CA 1
ATOM 651 C C . PHE A 1 87 ? -1.927 -12.067 -1.989 1.00 96.25 87 PHE A C 1
ATOM 653 O O . PHE A 1 87 ? -2.188 -12.660 -0.939 1.00 96.25 87 PHE A O 1
ATOM 660 N N . THR A 1 88 ? -0.983 -12.469 -2.846 1.00 95.12 88 THR A N 1
ATOM 661 C CA . THR A 1 88 ? -0.017 -13.564 -2.610 1.00 95.12 88 THR A CA 1
ATOM 662 C C . THR A 1 88 ? 1.374 -13.066 -2.210 1.00 95.12 88 THR A C 1
ATOM 664 O O . THR A 1 88 ? 2.169 -13.827 -1.665 1.00 95.12 88 THR A O 1
ATOM 667 N N . SER A 1 89 ? 1.646 -11.774 -2.407 1.00 94.88 89 SER A N 1
ATOM 668 C CA . SER A 1 89 ? 2.760 -11.043 -1.802 1.00 94.88 89 SER A CA 1
ATOM 669 C C . SER A 1 89 ? 2.282 -9.683 -1.281 1.00 94.88 89 SER A C 1
ATOM 671 O O . SER A 1 89 ? 1.284 -9.134 -1.752 1.00 94.88 89 SER A O 1
ATOM 673 N N . VAL A 1 90 ? 2.968 -9.165 -0.262 1.00 95.31 90 VAL A N 1
ATOM 674 C CA . VAL A 1 90 ? 2.646 -7.899 0.418 1.00 95.31 90 VAL A CA 1
ATOM 675 C C . VAL A 1 90 ? 3.780 -6.888 0.245 1.00 95.31 90 VAL A C 1
ATOM 677 O O . VAL A 1 90 ? 4.873 -7.271 -0.184 1.00 95.31 90 VAL A O 1
ATOM 680 N N . PRO A 1 91 ? 3.562 -5.600 0.573 1.00 97.31 91 PRO A N 1
ATOM 681 C CA . PRO A 1 91 ? 4.627 -4.614 0.543 1.00 97.31 91 PRO A CA 1
ATOM 682 C C . PRO A 1 91 ? 5.821 -5.016 1.407 1.00 97.31 91 PRO A C 1
ATOM 684 O O . PRO A 1 91 ? 5.671 -5.371 2.573 1.00 97.31 91 PRO A O 1
ATOM 687 N N . SER A 1 92 ? 7.018 -4.902 0.849 1.00 96.88 92 SER A N 1
ATOM 688 C CA . SER A 1 92 ? 8.276 -5.130 1.554 1.00 96.88 92 SER A CA 1
ATOM 689 C C . SER A 1 92 ? 9.251 -3.992 1.285 1.00 96.88 92 SER A C 1
ATOM 691 O O . SER A 1 92 ? 9.125 -3.261 0.295 1.00 96.88 92 SER A O 1
ATOM 693 N N . TYR A 1 93 ? 10.219 -3.812 2.185 1.00 96.75 93 TYR A N 1
ATOM 694 C CA . TYR A 1 93 ? 11.248 -2.794 2.015 1.00 96.75 93 TYR A CA 1
ATOM 695 C C . TYR A 1 93 ? 12.033 -3.050 0.724 1.00 96.75 93 TYR A C 1
ATOM 697 O O . TYR A 1 93 ? 12.510 -4.160 0.489 1.00 96.75 93 TYR A O 1
ATOM 705 N N . ASN A 1 94 ? 12.161 -2.021 -0.113 1.00 95.69 94 ASN A N 1
ATOM 706 C CA . ASN A 1 94 ? 12.736 -2.094 -1.457 1.00 95.69 94 ASN A CA 1
ATOM 707 C C . ASN A 1 94 ? 12.051 -3.111 -2.401 1.00 95.69 94 ASN A C 1
ATOM 709 O O . ASN A 1 94 ? 12.599 -3.456 -3.451 1.00 95.69 94 ASN A O 1
ATOM 713 N N . GLY A 1 95 ? 10.849 -3.591 -2.068 1.00 94.62 95 GLY A N 1
ATOM 714 C CA . GLY A 1 95 ? 10.077 -4.456 -2.955 1.00 94.62 95 GLY A CA 1
ATOM 715 C C . GLY A 1 95 ? 9.803 -3.752 -4.284 1.00 94.62 95 GLY A C 1
ATOM 716 O O . GLY A 1 95 ? 9.555 -2.550 -4.316 1.00 94.62 95 GLY A O 1
ATOM 717 N N . GLY A 1 96 ? 9.936 -4.473 -5.400 1.00 90.00 96 GLY A N 1
ATOM 718 C CA . GLY A 1 96 ? 9.795 -3.888 -6.740 1.00 90.00 96 GLY A CA 1
ATOM 719 C C . GLY A 1 96 ? 10.841 -2.818 -7.099 1.00 90.00 96 GLY A C 1
ATOM 720 O O . GLY A 1 96 ? 10.645 -2.109 -8.080 1.00 90.00 96 GLY A O 1
ATOM 721 N N . GLY A 1 97 ? 11.933 -2.686 -6.330 1.00 93.75 97 GLY A N 1
ATOM 722 C CA . GLY A 1 97 ? 12.978 -1.678 -6.560 1.00 93.75 97 GLY A CA 1
ATOM 723 C C . GLY A 1 97 ? 12.619 -0.278 -6.057 1.00 93.75 97 GLY A C 1
ATOM 724 O O . GLY A 1 97 ? 13.145 0.713 -6.553 1.00 93.75 97 GLY A O 1
ATOM 725 N N . CYS A 1 98 ? 11.708 -0.185 -5.090 1.00 95.25 98 CYS A N 1
ATOM 726 C CA . CYS A 1 98 ? 11.093 1.078 -4.700 1.00 95.25 98 CYS A CA 1
ATOM 727 C C . CYS A 1 98 ? 11.875 1.916 -3.685 1.00 95.25 98 CYS A C 1
ATOM 729 O O . CYS A 1 98 ? 11.329 2.902 -3.222 1.00 95.25 98 CYS A O 1
ATOM 731 N N . ARG A 1 99 ? 13.115 1.586 -3.301 1.00 95.31 99 ARG A N 1
ATOM 732 C CA . ARG A 1 99 ? 13.869 2.394 -2.322 1.00 95.31 99 ARG A CA 1
ATOM 733 C C . ARG A 1 99 ? 14.083 3.833 -2.820 1.00 95.31 99 ARG A C 1
ATOM 735 O O . ARG A 1 99 ? 14.689 4.036 -3.868 1.00 95.31 99 ARG A O 1
ATOM 742 N N . ASN A 1 100 ? 13.674 4.822 -2.020 1.00 94.62 100 ASN A N 1
ATOM 743 C CA . ASN A 1 100 ? 13.727 6.257 -2.331 1.00 94.62 100 ASN A CA 1
ATOM 744 C C . ASN A 1 100 ? 12.952 6.683 -3.598 1.00 94.62 100 ASN A C 1
ATOM 746 O O . ASN A 1 100 ? 13.330 7.651 -4.261 1.00 94.62 100 ASN A O 1
ATOM 750 N N . HIS A 1 101 ? 11.877 5.981 -3.955 1.00 93.31 101 HIS A N 1
ATOM 751 C CA . HIS A 1 101 ? 11.086 6.311 -5.137 1.00 93.31 101 HIS A CA 1
ATOM 752 C C . HIS A 1 101 ? 10.239 7.578 -4.910 1.00 93.31 101 HIS A C 1
ATOM 754 O O . HIS A 1 101 ? 9.584 7.728 -3.878 1.00 93.31 101 HIS A O 1
ATOM 760 N N . THR A 1 102 ? 10.241 8.498 -5.880 1.00 89.88 102 THR A N 1
ATOM 761 C CA . THR A 1 102 ? 9.554 9.807 -5.792 1.00 89.88 102 THR A CA 1
ATOM 762 C C . THR A 1 102 ? 8.485 10.026 -6.857 1.00 89.88 102 THR A C 1
ATOM 764 O O . THR A 1 102 ? 7.647 10.915 -6.713 1.00 89.88 102 THR A O 1
ATOM 767 N N . THR A 1 103 ? 8.491 9.243 -7.936 1.00 87.00 103 THR A N 1
ATOM 768 C CA . THR A 1 103 ? 7.531 9.406 -9.031 1.00 87.00 103 THR A CA 1
ATOM 769 C C . THR A 1 103 ? 6.159 8.873 -8.619 1.00 87.00 103 THR A C 1
ATOM 771 O O . THR A 1 103 ? 6.048 7.766 -8.095 1.00 87.00 103 THR A O 1
ATOM 774 N N . LYS A 1 104 ? 5.101 9.652 -8.867 1.00 84.81 104 LYS A N 1
ATOM 775 C CA . LYS A 1 104 ? 3.713 9.224 -8.656 1.00 84.81 104 LYS A CA 1
ATOM 776 C C . LYS A 1 104 ? 3.070 8.826 -9.981 1.00 84.81 104 LYS A C 1
ATOM 778 O O . LYS A 1 104 ? 3.263 9.496 -10.994 1.00 84.81 104 LYS A O 1
ATOM 783 N N . HIS A 1 105 ? 2.274 7.762 -9.957 1.00 89.88 105 HIS A N 1
ATOM 784 C CA . HIS A 1 105 ? 1.465 7.303 -11.084 1.00 89.88 105 HIS A CA 1
ATOM 785 C C . HIS A 1 105 ? -0.037 7.491 -10.805 1.00 89.88 105 HIS A C 1
ATOM 787 O O . HIS A 1 105 ? -0.447 7.404 -9.651 1.00 89.88 105 HIS A O 1
ATOM 793 N N . PRO A 1 106 ? -0.899 7.646 -11.829 1.00 91.38 106 PRO A N 1
ATOM 794 C CA . PRO A 1 106 ? -2.342 7.835 -11.623 1.00 91.38 106 PRO A CA 1
ATOM 795 C C . PRO A 1 106 ? -3.036 6.720 -10.822 1.00 91.38 106 PRO A C 1
ATOM 797 O O . PRO A 1 106 ? -4.018 6.973 -10.139 1.00 91.38 106 PRO A O 1
ATOM 800 N N . ARG A 1 107 ? -2.518 5.484 -10.881 1.00 94.31 107 ARG A N 1
ATOM 801 C CA . ARG A 1 107 ? -2.984 4.334 -10.081 1.00 94.31 107 ARG A CA 1
ATOM 802 C C . ARG A 1 107 ? -1.914 3.841 -9.110 1.00 94.31 107 ARG A C 1
ATOM 804 O O . ARG A 1 107 ? -1.723 2.640 -8.942 1.00 94.31 107 ARG A O 1
ATOM 811 N N . GLN A 1 108 ? -1.145 4.753 -8.527 1.00 95.81 108 GLN A N 1
ATOM 812 C CA . GLN A 1 108 ? -0.121 4.417 -7.542 1.00 95.81 108 GLN A CA 1
ATOM 813 C C . GLN A 1 108 ? -0.688 3.520 -6.435 1.00 95.81 108 GLN A C 1
ATOM 815 O O . GLN A 1 108 ? -1.771 3.796 -5.910 1.00 95.81 108 GLN A O 1
ATOM 820 N N . LEU A 1 109 ? 0.045 2.462 -6.077 1.00 97.00 109 LEU A N 1
ATOM 821 C CA . LEU A 1 109 ? -0.253 1.688 -4.878 1.00 97.00 109 LEU A CA 1
ATOM 822 C C . LEU A 1 109 ? -0.130 2.614 -3.664 1.00 97.00 109 LEU A C 1
ATOM 824 O O . LEU A 1 109 ? 0.895 3.254 -3.454 1.00 97.00 109 LEU A O 1
ATOM 828 N N . THR A 1 110 ? -1.203 2.722 -2.897 1.00 97.88 110 THR A N 1
ATOM 829 C CA . THR A 1 110 ? -1.355 3.710 -1.831 1.00 97.88 110 THR A CA 1
ATOM 830 C C . THR A 1 110 ? -1.706 2.997 -0.542 1.00 97.88 110 THR A C 1
ATOM 832 O O . THR A 1 110 ? -2.575 2.125 -0.539 1.00 97.88 110 THR A O 1
ATOM 835 N N . PHE A 1 111 ? -1.027 3.363 0.541 1.00 98.56 111 PHE A N 1
ATOM 836 C CA . PHE A 1 111 ? -1.331 2.879 1.878 1.00 98.56 111 PHE A CA 1
ATOM 837 C C . PHE A 1 111 ? -2.169 3.916 2.617 1.00 98.56 111 PHE A C 1
ATOM 839 O O . PHE A 1 111 ? -1.687 5.003 2.940 1.00 98.56 111 PHE A O 1
ATOM 846 N N . CYS A 1 112 ? -3.429 3.578 2.863 1.00 98.56 112 CYS A N 1
ATOM 847 C CA . CYS A 1 112 ? -4.402 4.476 3.468 1.00 98.56 112 CYS A CA 1
ATOM 848 C C . CYS A 1 112 ? -4.804 4.010 4.860 1.00 98.56 112 CYS A C 1
ATOM 850 O O . CYS A 1 112 ? -4.812 2.816 5.152 1.00 98.56 112 CYS A O 1
ATOM 852 N N . MET A 1 113 ? -5.165 4.978 5.692 1.00 98.12 113 MET A N 1
ATOM 853 C CA . MET A 1 113 ? -5.567 4.835 7.082 1.00 98.12 113 MET A CA 1
ATOM 854 C C . MET A 1 113 ? -6.880 5.591 7.308 1.00 98.12 113 MET A C 1
ATOM 856 O O . MET A 1 113 ? -7.028 6.718 6.840 1.00 98.12 113 MET A O 1
ATOM 860 N N . SER A 1 114 ? -7.830 5.001 8.034 1.00 97.12 114 SER A N 1
ATOM 861 C CA . SER A 1 114 ? -9.045 5.694 8.489 1.00 97.12 114 SER A CA 1
ATOM 862 C C . SER A 1 114 ? -8.702 6.787 9.504 1.00 97.12 114 SER A C 1
ATOM 864 O O . SER A 1 114 ? -7.977 6.494 10.458 1.00 97.12 114 SER A O 1
ATOM 866 N N . ASN A 1 115 ? -9.254 7.991 9.349 1.00 90.56 115 ASN A N 1
ATOM 867 C CA . ASN A 1 115 ? -9.088 9.072 10.330 1.00 90.56 115 ASN A CA 1
ATOM 868 C C . ASN A 1 115 ? -9.787 8.775 11.665 1.00 90.56 115 ASN A C 1
ATOM 870 O O . ASN A 1 115 ? -10.804 8.040 11.666 1.00 90.56 115 ASN A O 1
#

pLDDT: mean 92.79, std 10.19, range [45.0, 98.56]

Secondary structure (DSSP, 8-state):
------PPPPTT-EEETTEEEEEE-STT-PPTTEEEPPHHHHHHHGGGGTT---SSS--SSSBEE-SSSSB-EE--TTTTTTS-SS-SS--EETGGG-TTB----TT-EEEEEE-